Protein AF-A0A1G2INM8-F1 (afdb_monomer_lite)

Organism: NCBI:txid1802218

Structure (mmCIF, N/CA/C/O backbone):
data_AF-A0A1G2INM8-F1
#
_entry.id   AF-A0A1G2INM8-F1
#
loop_
_atom_site.group_PDB
_atom_site.id
_atom_site.type_symbol
_atom_site.label_atom_id
_atom_site.label_alt_id
_atom_site.label_comp_id
_atom_site.label_asym_id
_atom_site.label_entity_id
_atom_site.label_seq_id
_atom_site.pdbx_PDB_ins_code
_atom_site.Cartn_x
_atom_site.Cartn_y
_atom_site.Cartn_z
_atom_site.occupancy
_atom_site.B_iso_or_equiv
_atom_site.auth_seq_id
_atom_site.auth_comp_id
_atom_site.auth_asym_id
_atom_site.auth_atom_id
_atom_site.pdbx_PDB_model_num
ATOM 1 N N . MET A 1 1 ? -32.509 23.845 -4.576 1.00 39.88 1 MET A N 1
ATOM 2 C CA . MET A 1 1 ? -31.417 23.148 -5.288 1.00 39.88 1 MET A CA 1
ATOM 3 C C . MET A 1 1 ? -30.136 23.447 -4.525 1.00 39.88 1 MET A C 1
ATOM 5 O O . MET A 1 1 ? -29.680 24.580 -4.575 1.00 39.88 1 MET A O 1
ATOM 9 N N . ASN A 1 2 ? -29.631 22.504 -3.724 1.00 42.94 2 ASN A N 1
ATOM 10 C CA . ASN A 1 2 ? -28.384 22.709 -2.982 1.00 42.94 2 ASN A CA 1
ATOM 11 C C . ASN A 1 2 ? -27.203 22.489 -3.931 1.00 42.94 2 ASN A C 1
ATOM 13 O O . ASN A 1 2 ? -26.838 21.350 -4.208 1.00 42.94 2 ASN A O 1
ATOM 17 N N . ASN A 1 3 ? -26.619 23.584 -4.421 1.00 51.62 3 ASN A N 1
ATOM 18 C CA . ASN A 1 3 ? -25.291 23.590 -5.032 1.00 51.62 3 ASN A CA 1
ATOM 19 C C . ASN A 1 3 ? -24.250 23.365 -3.927 1.00 51.62 3 ASN A C 1
ATOM 21 O O . ASN A 1 3 ? -23.618 24.303 -3.446 1.00 51.62 3 ASN A O 1
ATOM 25 N N . GLY A 1 4 ? -24.109 22.118 -3.481 1.00 53.09 4 GLY A N 1
ATOM 26 C CA . GLY A 1 4 ? -22.964 21.704 -2.682 1.00 53.09 4 GLY A CA 1
ATOM 27 C C . GLY A 1 4 ? -21.742 21.678 -3.588 1.00 53.09 4 GLY A C 1
ATOM 28 O O . GLY A 1 4 ? -21.470 20.658 -4.215 1.00 53.09 4 GLY A O 1
ATOM 29 N N . ALA A 1 5 ? -21.049 22.809 -3.718 1.00 61.19 5 ALA A N 1
ATOM 30 C CA . ALA A 1 5 ? -19.748 22.839 -4.367 1.00 61.19 5 ALA A CA 1
ATOM 31 C C . ALA A 1 5 ? -18.838 21.864 -3.612 1.00 61.19 5 ALA A C 1
ATOM 33 O O . ALA A 1 5 ? -18.631 22.017 -2.408 1.00 61.19 5 ALA A O 1
ATOM 34 N N . ALA A 1 6 ? -18.363 20.827 -4.301 1.00 57.91 6 ALA A N 1
ATOM 35 C CA . ALA A 1 6 ? -17.427 19.878 -3.726 1.00 57.91 6 ALA A CA 1
ATOM 36 C C . ALA A 1 6 ? -16.182 20.652 -3.273 1.00 57.91 6 ALA A C 1
ATOM 38 O O . ALA A 1 6 ? -15.464 21.223 -4.094 1.00 57.91 6 ALA A O 1
ATOM 39 N N . VAL A 1 7 ? -15.965 20.724 -1.961 1.00 61.84 7 VAL A N 1
ATOM 40 C CA . VAL A 1 7 ? -14.756 21.322 -1.400 1.00 61.84 7 VAL A CA 1
ATOM 41 C C . VAL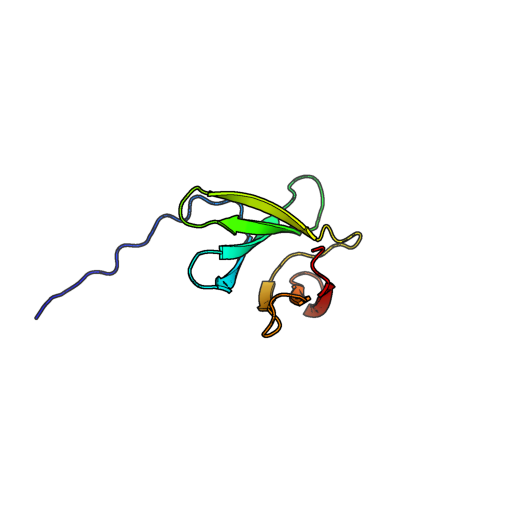 A 1 7 ? -13.629 20.331 -1.652 1.00 61.84 7 VAL A C 1
ATOM 43 O O . VAL A 1 7 ? -13.679 19.200 -1.169 1.00 61.84 7 VAL A O 1
ATOM 46 N N . SER A 1 8 ? -12.634 20.741 -2.438 1.00 52.44 8 SER A N 1
ATOM 47 C CA . SER A 1 8 ? -11.395 19.981 -2.576 1.00 52.44 8 SER A CA 1
ATOM 48 C C . SER A 1 8 ? -10.753 19.888 -1.197 1.00 52.44 8 SER A C 1
ATOM 50 O O . SER A 1 8 ? -10.389 20.906 -0.613 1.00 52.44 8 SER A O 1
ATOM 52 N N . LEU A 1 9 ? -10.656 18.678 -0.655 1.00 54.12 9 LEU A N 1
ATOM 53 C CA . LEU A 1 9 ? -9.867 18.439 0.542 1.00 54.12 9 LEU A CA 1
ATOM 54 C C . LEU A 1 9 ? -8.399 18.546 0.127 1.00 54.12 9 LEU A C 1
ATOM 56 O O . LEU A 1 9 ? -7.931 17.739 -0.676 1.00 54.12 9 LEU A O 1
ATOM 60 N N . ASP A 1 10 ? -7.682 19.546 0.639 1.00 43.97 10 ASP A N 1
ATOM 61 C CA . ASP A 1 10 ? -6.232 19.625 0.476 1.00 43.97 10 ASP A CA 1
ATOM 62 C C . ASP A 1 10 ? -5.597 18.421 1.181 1.00 43.97 10 ASP A C 1
ATOM 64 O O . ASP A 1 10 ? -5.446 18.383 2.405 1.00 43.97 10 ASP A O 1
ATOM 68 N N . VAL A 1 11 ? -5.246 17.395 0.404 1.00 51.09 11 VAL A N 1
ATOM 69 C CA . VAL A 1 11 ? -4.557 16.206 0.909 1.00 51.09 11 VAL A CA 1
ATOM 70 C C . VAL A 1 11 ? -3.082 16.559 1.103 1.00 51.09 11 VAL A C 1
ATOM 72 O O . VAL A 1 11 ? -2.236 16.256 0.266 1.00 51.09 11 VAL A O 1
ATOM 75 N N . ASN A 1 12 ? -2.754 17.220 2.215 1.00 51.12 12 ASN A N 1
ATOM 76 C CA . ASN A 1 12 ? -1.368 17.451 2.629 1.00 51.12 12 ASN A CA 1
ATOM 77 C C . ASN A 1 12 ? -0.774 16.171 3.238 1.00 51.12 12 ASN A C 1
ATOM 79 O O . ASN A 1 12 ? -0.552 16.073 4.445 1.00 51.12 12 ASN A O 1
ATOM 83 N N . SER A 1 13 ? -0.574 15.145 2.412 1.00 57.56 13 SER A N 1
ATOM 84 C CA . SER A 1 13 ? 0.029 13.891 2.852 1.00 57.56 13 SER A CA 1
ATOM 85 C C . SER A 1 13 ? 1.108 13.435 1.876 1.00 57.56 13 SER A C 1
ATOM 87 O O . SER A 1 13 ? 0.959 13.542 0.663 1.00 57.56 13 SER A O 1
ATOM 89 N N . ASN A 1 14 ? 2.182 12.864 2.415 1.00 63.94 14 ASN A N 1
ATOM 90 C CA . ASN A 1 14 ? 3.211 12.173 1.641 1.00 63.94 14 ASN A CA 1
ATOM 91 C C . ASN A 1 14 ? 2.789 10.757 1.189 1.00 63.94 14 ASN A C 1
ATOM 93 O O . ASN A 1 14 ? 3.620 10.021 0.653 1.00 63.94 14 ASN A O 1
ATOM 97 N N . ALA A 1 15 ? 1.532 10.357 1.416 1.00 62.19 15 ALA A N 1
ATOM 98 C CA . ALA A 1 15 ? 0.992 9.105 0.905 1.00 62.19 15 ALA A CA 1
ATOM 99 C C . ALA A 1 15 ? 0.703 9.215 -0.599 1.00 62.19 15 ALA A C 1
ATOM 101 O O . ALA A 1 15 ? 0.011 10.129 -1.047 1.00 62.19 15 ALA A O 1
ATOM 102 N N . SER A 1 16 ? 1.229 8.273 -1.381 1.00 67.75 16 SER A N 1
ATOM 103 C CA . SER A 1 16 ? 1.086 8.223 -2.836 1.00 67.75 16 SER A CA 1
ATOM 104 C C . SER A 1 16 ? -0.266 7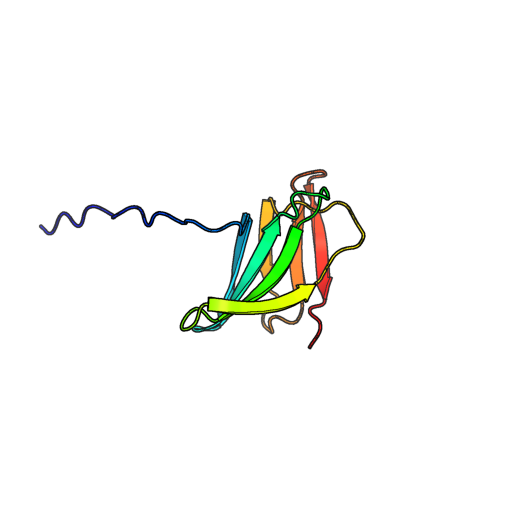.642 -3.258 1.00 67.75 16 SER A C 1
ATOM 106 O O . SER A 1 16 ? -0.859 8.157 -4.209 1.00 67.75 16 SER A O 1
ATOM 108 N N . LYS A 1 17 ? -0.790 6.634 -2.539 1.00 88.62 17 LYS A N 1
ATOM 109 C CA . LYS A 1 17 ? -2.117 6.006 -2.724 1.00 88.62 17 LYS A CA 1
ATOM 110 C C . LYS A 1 17 ? -2.543 5.250 -1.461 1.00 88.62 17 LYS A C 1
ATOM 112 O O . LYS A 1 17 ? -1.686 4.695 -0.777 1.00 88.62 17 LYS A O 1
ATOM 117 N N . CYS A 1 18 ? -3.848 5.166 -1.197 1.00 92.75 18 CYS A N 1
ATOM 118 C CA . CYS A 1 18 ? -4.401 4.467 -0.034 1.00 92.75 18 CYS A CA 1
ATOM 119 C C . CYS A 1 18 ? -5.564 3.540 -0.410 1.00 92.75 18 CYS A C 1
ATOM 121 O O . CYS A 1 18 ? -6.302 3.823 -1.352 1.00 92.75 18 CYS A O 1
ATOM 123 N N . ALA A 1 19 ? -5.751 2.472 0.363 1.00 94.75 19 ALA A N 1
ATOM 124 C CA . ALA A 1 19 ? -6.911 1.587 0.316 1.00 94.75 19 ALA A CA 1
ATOM 125 C C . ALA A 1 19 ? -7.459 1.357 1.731 1.00 94.75 19 ALA A C 1
ATOM 127 O O . ALA A 1 19 ? -6.692 1.193 2.680 1.00 94.75 19 ALA A O 1
ATOM 128 N N . TRP A 1 20 ? -8.785 1.337 1.870 1.00 94.38 20 TRP A N 1
ATOM 129 C CA . TRP A 1 20 ? -9.450 1.092 3.150 1.00 94.38 20 TRP A CA 1
ATOM 130 C C . TRP A 1 20 ? -9.263 -0.355 3.601 1.00 94.38 20 TRP A C 1
ATOM 132 O O . TRP A 1 20 ? -9.567 -1.285 2.853 1.00 94.38 20 TRP A O 1
ATOM 142 N N . LEU A 1 21 ? -8.772 -0.531 4.828 1.00 94.19 21 LEU A N 1
ATOM 143 C CA . LEU A 1 21 ? -8.706 -1.823 5.504 1.00 94.19 21 LEU A CA 1
ATOM 144 C C . LEU A 1 21 ? -10.027 -2.120 6.227 1.00 94.19 21 LEU A C 1
ATOM 146 O O . LEU A 1 21 ? -10.526 -3.242 6.169 1.00 94.19 21 LEU A O 1
ATOM 150 N N . ASN A 1 22 ? -10.579 -1.110 6.898 1.00 93.19 22 ASN A N 1
ATOM 151 C CA . ASN A 1 22 ? -11.876 -1.110 7.577 1.00 93.19 22 ASN A CA 1
ATOM 152 C C . ASN A 1 22 ? -12.376 0.345 7.705 1.00 93.19 22 ASN A C 1
ATOM 154 O O . ASN A 1 22 ? -11.867 1.213 7.008 1.00 93.19 22 ASN A O 1
ATOM 158 N N . GLU A 1 23 ? -13.378 0.619 8.542 1.00 92.19 23 GLU A N 1
ATOM 159 C CA . GLU A 1 23 ? -13.953 1.969 8.696 1.00 92.19 23 GLU A CA 1
ATOM 160 C C .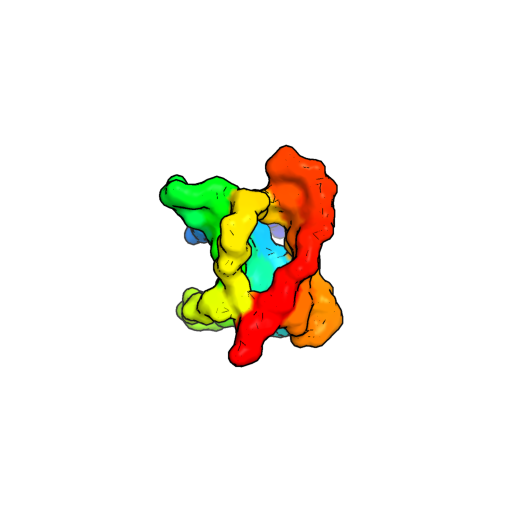 GLU A 1 23 ? -13.009 2.982 9.369 1.00 92.19 23 GLU A C 1
ATOM 162 O O . GLU A 1 23 ? -13.180 4.186 9.190 1.00 92.19 23 GLU A O 1
ATOM 167 N N . GLU A 1 24 ? -12.006 2.513 10.114 1.00 93.62 24 GLU A N 1
ATOM 168 C CA . GLU A 1 24 ? -11.120 3.348 10.940 1.00 93.62 24 GLU A CA 1
ATOM 169 C C . GLU A 1 24 ? -9.657 3.319 10.478 1.00 93.62 24 GLU A C 1
ATOM 171 O O . GLU A 1 24 ? -8.827 4.098 10.951 1.00 93.62 24 GLU A O 1
ATOM 176 N N . GLU A 1 25 ? -9.309 2.410 9.567 1.00 93.88 25 GLU A N 1
ATOM 177 C CA . GLU A 1 25 ? -7.932 2.164 9.155 1.00 93.88 25 GLU A CA 1
ATOM 178 C C . GLU A 1 25 ? -7.792 2.131 7.630 1.00 93.88 25 GLU A 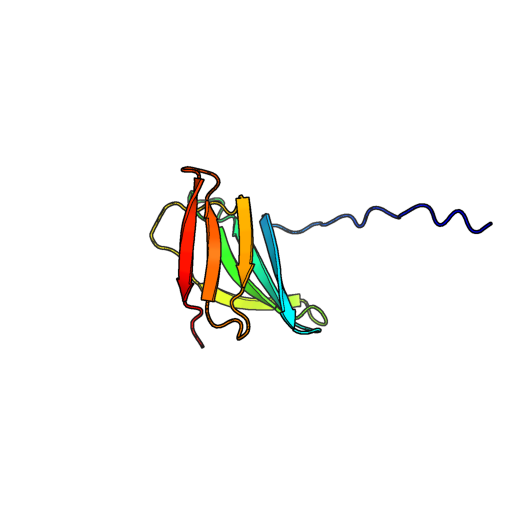C 1
ATOM 180 O O . GLU A 1 25 ? -8.513 1.427 6.914 1.00 93.88 25 GLU A O 1
ATOM 185 N N . VAL A 1 26 ? -6.777 2.836 7.132 1.00 94.94 26 VAL A N 1
ATOM 186 C CA . VAL A 1 26 ? -6.330 2.788 5.734 1.00 94.94 26 VAL A CA 1
ATOM 187 C C . VAL A 1 26 ? -4.924 2.217 5.650 1.00 94.94 26 VAL A C 1
ATOM 189 O O . VAL A 1 26 ? -4.099 2.429 6.536 1.00 94.94 26 VAL A O 1
ATOM 192 N N . ILE A 1 27 ? -4.617 1.523 4.559 1.00 95.25 27 ILE A N 1
ATOM 193 C CA . ILE A 1 27 ? -3.239 1.208 4.188 1.00 95.25 27 ILE A CA 1
ATOM 194 C C . ILE A 1 27 ? -2.823 2.144 3.070 1.00 95.25 27 ILE A C 1
ATOM 196 O O . ILE A 1 27 ? -3.468 2.184 2.025 1.00 95.25 27 ILE A O 1
ATOM 200 N N . CYS A 1 28 ? -1.726 2.861 3.277 1.00 94.00 28 CYS A N 1
ATOM 201 C CA . CYS A 1 28 ? -1.177 3.787 2.301 1.00 94.00 28 CYS A CA 1
ATOM 202 C C . CYS A 1 28 ? 0.253 3.411 1.922 1.00 94.00 28 CYS A C 1
ATOM 204 O O . CYS A 1 28 ? 1.061 3.094 2.798 1.00 94.00 28 CYS A O 1
ATOM 206 N N . GLY A 1 29 ? 0.568 3.509 0.631 1.00 93.12 29 GLY A N 1
ATOM 207 C CA . GLY A 1 29 ? 1.947 3.633 0.167 1.00 93.12 29 GLY A CA 1
ATOM 208 C C . GLY A 1 29 ? 2.440 5.049 0.454 1.00 93.12 29 GLY A C 1
ATOM 209 O O . GLY A 1 29 ? 1.743 6.019 0.161 1.00 93.12 29 GLY A O 1
ATOM 210 N N . ILE A 1 30 ? 3.607 5.183 1.071 1.00 91.00 30 ILE A N 1
ATOM 211 C CA . ILE A 1 30 ? 4.268 6.455 1.361 1.00 91.00 30 ILE A CA 1
ATOM 212 C C . ILE A 1 30 ? 5.605 6.447 0.643 1.00 91.00 30 ILE A C 1
ATOM 214 O O . ILE A 1 30 ? 6.438 5.571 0.879 1.00 91.00 30 ILE A O 1
ATOM 218 N N . LYS A 1 31 ? 5.825 7.443 -0.214 1.00 88.12 31 LYS A N 1
ATOM 219 C CA . LYS A 1 31 ? 7.049 7.524 -1.005 1.00 88.12 31 LYS A CA 1
ATOM 220 C C . LYS A 1 31 ? 8.255 7.738 -0.098 1.00 88.12 31 LYS A C 1
ATOM 222 O O . LYS A 1 31 ? 8.338 8.753 0.599 1.00 88.12 31 LYS A O 1
ATOM 227 N N . ASN A 1 32 ? 9.219 6.823 -0.145 1.00 85.19 32 ASN A N 1
ATOM 228 C CA . ASN A 1 32 ? 10.526 7.070 0.440 1.00 85.19 32 ASN A CA 1
ATOM 229 C C . ASN A 1 32 ? 11.280 8.041 -0.487 1.00 85.19 32 ASN A C 1
ATOM 231 O O . ASN A 1 32 ? 11.448 7.776 -1.669 1.00 85.19 32 ASN A O 1
ATOM 235 N N . GLN A 1 33 ? 11.705 9.206 0.006 1.00 77.31 33 GLN A N 1
ATOM 236 C CA . GLN A 1 33 ? 12.384 10.192 -0.850 1.00 77.31 33 GLN A CA 1
ATOM 237 C C . GLN A 1 33 ? 13.831 9.808 -1.185 1.00 77.31 33 GLN A C 1
ATOM 239 O O . GLN A 1 33 ? 14.369 10.272 -2.187 1.00 77.31 33 GLN A O 1
ATOM 244 N N . ALA A 1 34 ? 14.459 8.963 -0.367 1.00 83.25 34 ALA A N 1
ATOM 245 C CA . ALA A 1 34 ? 15.836 8.524 -0.563 1.00 83.25 34 ALA A CA 1
ATOM 246 C C . ALA A 1 34 ? 15.944 7.293 -1.476 1.00 83.25 34 ALA A C 1
ATOM 248 O O . ALA A 1 34 ? 17.030 6.973 -1.955 1.00 83.25 34 ALA A O 1
ATOM 249 N N . GLN A 1 35 ? 14.844 6.569 -1.689 1.00 82.06 35 GLN A N 1
ATOM 250 C CA . GLN A 1 35 ? 14.826 5.291 -2.395 1.00 82.06 35 GLN A CA 1
ATOM 251 C C . GLN A 1 35 ? 13.667 5.258 -3.382 1.00 82.06 35 GLN A C 1
ATOM 253 O O . GLN A 1 35 ? 12.603 5.798 -3.120 1.00 82.06 35 GLN A O 1
ATOM 258 N N . PHE A 1 36 ? 13.833 4.587 -4.518 1.00 87.50 36 PHE A N 1
ATOM 259 C CA . PHE A 1 36 ? 12.788 4.519 -5.541 1.00 87.50 36 PHE A CA 1
ATOM 260 C C . PHE A 1 36 ? 11.727 3.454 -5.205 1.00 87.50 36 PHE A C 1
ATOM 262 O O . PHE A 1 36 ? 11.467 2.533 -5.982 1.00 87.50 36 PHE A O 1
ATOM 269 N N . ARG A 1 37 ? 11.164 3.546 -3.995 1.00 90.75 37 ARG A N 1
ATOM 270 C CA . ARG A 1 37 ? 10.137 2.646 -3.474 1.00 90.75 37 ARG A CA 1
ATOM 271 C C . ARG A 1 37 ? 9.203 3.334 -2.480 1.00 90.75 37 ARG A C 1
ATOM 273 O O . ARG A 1 37 ? 9.620 4.214 -1.727 1.00 90.75 37 ARG A O 1
ATOM 280 N N . ASP A 1 38 ? 7.972 2.857 -2.438 1.00 93.25 38 ASP A N 1
ATOM 281 C CA . ASP A 1 38 ? 6.990 3.193 -1.421 1.00 93.25 38 ASP A CA 1
ATOM 282 C C . ASP A 1 38 ? 7.102 2.229 -0.234 1.00 93.25 38 ASP A C 1
ATOM 284 O O . ASP A 1 38 ? 7.323 1.024 -0.385 1.00 93.25 38 ASP A O 1
ATOM 288 N N . GLU A 1 39 ? 6.923 2.771 0.964 1.00 93.44 39 GLU A N 1
ATOM 289 C CA . GLU A 1 39 ? 6.757 2.024 2.206 1.00 93.44 39 GLU A CA 1
ATOM 290 C C . GLU A 1 39 ? 5.283 2.011 2.592 1.00 93.44 39 GLU A C 1
ATOM 292 O O . GLU A 1 39 ? 4.590 3.018 2.464 1.00 93.44 39 GLU A O 1
ATOM 297 N N . PHE A 1 40 ? 4.786 0.874 3.066 1.00 94.62 40 PHE A N 1
ATOM 298 C CA . PHE A 1 40 ? 3.366 0.697 3.330 1.00 94.62 40 PHE A CA 1
ATOM 299 C C . PHE A 1 40 ? 3.093 0.772 4.820 1.00 94.62 40 PHE A C 1
ATOM 301 O O . PHE A 1 40 ? 3.702 0.052 5.619 1.00 94.62 40 PHE A O 1
ATOM 308 N N . TYR A 1 41 ? 2.128 1.612 5.177 1.00 94.50 41 TYR A N 1
ATOM 309 C CA . TYR A 1 41 ? 1.707 1.831 6.552 1.00 94.50 41 TYR A CA 1
ATOM 310 C C . TYR A 1 41 ? 0.212 1.622 6.686 1.00 94.50 41 TYR A C 1
ATOM 312 O O . TYR A 1 41 ? -0.555 2.083 5.844 1.00 94.50 41 TYR A O 1
ATOM 320 N N . LYS A 1 42 ? -0.184 0.985 7.785 1.00 94.50 42 LYS A N 1
ATOM 321 C CA . LYS A 1 42 ? -1.535 1.088 8.321 1.00 94.50 42 LYS A CA 1
ATOM 322 C C . LYS A 1 42 ? -1.639 2.401 9.089 1.00 94.50 42 LYS A C 1
ATOM 324 O O . LYS A 1 42 ? -0.766 2.692 9.907 1.00 94.50 42 LYS A O 1
ATOM 329 N N . ILE A 1 43 ? -2.661 3.190 8.794 1.00 93.50 43 ILE A N 1
ATOM 330 C CA . ILE A 1 43 ? -2.889 4.508 9.379 1.00 93.50 43 ILE A CA 1
ATOM 331 C C . ILE A 1 43 ? -4.285 4.523 9.987 1.00 93.50 43 ILE A C 1
ATOM 333 O O . ILE A 1 43 ? -5.258 4.261 9.277 1.00 93.50 43 ILE A O 1
ATOM 337 N N . ASN A 1 44 ? -4.376 4.826 11.279 1.00 93.50 44 ASN A N 1
ATOM 338 C CA . ASN A 1 44 ? -5.656 5.067 11.934 1.00 93.50 44 ASN A CA 1
ATOM 339 C C . ASN A 1 44 ? -6.156 6.470 11.559 1.00 93.50 44 ASN A C 1
ATOM 341 O O . ASN A 1 44 ? -5.415 7.451 11.646 1.00 93.50 44 ASN A O 1
ATOM 345 N N . THR A 1 45 ? -7.401 6.575 11.106 1.00 89.50 45 THR A N 1
ATOM 346 C CA . THR A 1 45 ? -7.953 7.834 10.589 1.00 89.50 45 THR A CA 1
ATOM 347 C C . THR A 1 45 ? -8.444 8.783 11.677 1.00 89.50 45 THR A C 1
ATOM 349 O O . THR A 1 45 ? -8.636 9.962 11.391 1.00 89.50 45 THR A O 1
ATOM 352 N N . ALA A 1 46 ? -8.653 8.300 12.904 1.00 90.31 46 ALA A N 1
ATOM 353 C CA . ALA A 1 46 ? -9.093 9.119 14.029 1.00 90.31 46 ALA A CA 1
ATOM 354 C C . ALA A 1 46 ? -7.930 9.890 14.669 1.00 90.31 46 ALA A C 1
ATOM 356 O O . ALA A 1 46 ? -8.086 11.067 14.990 1.00 90.31 46 ALA A O 1
ATOM 357 N N . ASP A 1 47 ? -6.771 9.247 14.839 1.00 88.75 47 ASP A N 1
ATOM 358 C CA . ASP A 1 47 ? -5.611 9.838 15.524 1.00 88.75 47 ASP A CA 1
ATOM 359 C C . ASP A 1 47 ? -4.375 10.054 14.630 1.00 88.75 47 ASP A C 1
ATOM 361 O O . ASP A 1 47 ? -3.421 10.719 15.037 1.00 88.75 47 ASP A O 1
ATOM 365 N N . GLY A 1 48 ? -4.381 9.531 13.400 1.00 87.19 48 GLY A N 1
ATOM 366 C CA . GLY A 1 48 ? -3.273 9.650 12.451 1.00 87.19 48 GLY A CA 1
ATOM 367 C C . GLY A 1 48 ? -2.059 8.774 12.776 1.00 87.19 48 GLY A C 1
ATOM 368 O O . GLY A 1 48 ? -1.012 8.927 12.133 1.00 87.19 48 GLY A O 1
ATOM 369 N N . SER A 1 49 ? -2.161 7.869 13.754 1.00 91.19 49 SER A N 1
ATOM 370 C CA . SER A 1 49 ? -1.089 6.942 14.116 1.00 91.19 49 SER A CA 1
ATOM 371 C C . SER A 1 49 ? -0.728 6.032 12.939 1.00 91.19 49 SER A C 1
ATOM 373 O O . SER A 1 49 ? -1.586 5.618 12.160 1.00 91.19 49 SER A O 1
ATOM 375 N N . LYS A 1 50 ? 0.572 5.744 12.779 1.00 92.75 50 LYS A N 1
ATOM 376 C CA . LYS A 1 50 ? 1.113 4.970 11.650 1.00 92.75 50 LYS A CA 1
ATOM 377 C C . LYS A 1 50 ? 1.854 3.735 12.146 1.00 92.75 50 LYS A C 1
ATOM 379 O O . LYS A 1 50 ? 2.761 3.841 12.969 1.00 92.75 50 LYS A O 1
ATOM 384 N N . THR A 1 51 ? 1.542 2.577 11.578 1.00 94.38 51 THR A N 1
ATOM 385 C CA . THR A 1 51 ? 2.255 1.314 11.814 1.00 94.38 51 THR A CA 1
ATOM 386 C C . THR A 1 51 ? 2.764 0.766 10.488 1.00 94.38 51 THR A C 1
ATOM 388 O O . THR A 1 51 ? 1.988 0.593 9.552 1.00 94.38 51 THR A O 1
ATOM 391 N N . SER A 1 52 ? 4.068 0.504 10.383 1.00 93.94 52 SER A N 1
ATOM 392 C CA . SER A 1 52 ? 4.645 -0.094 9.172 1.00 93.94 52 SER A CA 1
ATOM 393 C C . SER A 1 52 ? 4.114 -1.516 8.983 1.00 93.94 52 SER A C 1
ATOM 395 O O . SER A 1 52 ? 4.153 -2.317 9.915 1.00 93.94 52 SER A O 1
ATOM 397 N N . VAL A 1 53 ? 3.625 -1.827 7.783 1.00 95.00 53 VAL A N 1
ATOM 398 C CA . VAL A 1 53 ? 3.100 -3.159 7.433 1.00 95.00 53 VAL A CA 1
ATOM 399 C C . VAL A 1 53 ? 3.904 -3.845 6.336 1.00 95.00 53 VAL A C 1
ATOM 401 O O . VAL A 1 53 ? 3.895 -5.076 6.258 1.00 95.00 53 VAL A O 1
ATOM 404 N N . SER A 1 54 ? 4.608 -3.082 5.492 1.00 93.06 54 SER A N 1
ATOM 405 C CA . SER A 1 54 ? 5.510 -3.631 4.480 1.00 93.06 54 SER A CA 1
ATOM 406 C C . SER A 1 54 ? 6.558 -2.616 4.023 1.00 93.06 54 SER A C 1
ATOM 408 O O . SER A 1 54 ? 6.248 -1.453 3.777 1.00 93.06 54 SER A O 1
ATOM 410 N N . THR A 1 55 ? 7.790 -3.089 3.839 1.00 92.00 55 THR A N 1
ATOM 411 C CA . THR A 1 55 ? 8.910 -2.322 3.276 1.00 92.00 55 THR A CA 1
ATOM 412 C C . THR A 1 55 ? 9.546 -3.180 2.183 1.00 92.00 55 THR A C 1
ATOM 414 O O . THR A 1 55 ? 10.398 -4.022 2.486 1.00 92.00 55 THR A O 1
ATOM 417 N N . PRO A 1 56 ? 9.096 -3.055 0.923 1.00 90.56 56 PRO A N 1
ATOM 418 C CA . PRO A 1 56 ? 9.635 -3.840 -0.180 1.00 90.56 56 PRO A CA 1
ATOM 419 C C . PRO A 1 56 ? 11.147 -3.636 -0.334 1.00 90.56 56 PRO A C 1
ATOM 421 O O . PRO A 1 56 ? 11.661 -2.531 -0.182 1.00 90.56 56 PRO A O 1
ATOM 424 N N . SER A 1 57 ? 11.879 -4.697 -0.673 1.00 90.81 57 SER A N 1
ATOM 425 C CA . SER A 1 57 ? 13.306 -4.603 -1.016 1.00 90.81 57 SER A CA 1
ATOM 426 C C . SER A 1 57 ? 13.551 -4.228 -2.482 1.00 90.81 57 SER A C 1
ATOM 428 O O . SER A 1 57 ? 14.689 -3.962 -2.860 1.00 90.81 57 SER A O 1
ATOM 430 N N . ILE A 1 58 ? 12.494 -4.199 -3.295 1.00 91.31 58 ILE A N 1
ATOM 431 C CA . ILE A 1 58 ? 12.518 -3.867 -4.721 1.00 91.31 58 ILE A CA 1
ATOM 432 C C . ILE A 1 58 ? 12.122 -2.406 -4.957 1.00 91.31 58 ILE A C 1
ATOM 434 O O . ILE A 1 58 ? 11.507 -1.776 -4.094 1.00 91.31 58 ILE A O 1
ATOM 438 N N . ASN A 1 59 ? 12.437 -1.887 -6.144 1.00 93.75 59 ASN A N 1
ATOM 439 C CA . ASN A 1 59 ? 11.877 -0.620 -6.602 1.00 93.75 59 ASN A CA 1
ATOM 440 C C . ASN A 1 59 ? 10.381 -0.809 -6.868 1.00 93.75 59 ASN A C 1
ATOM 442 O O . ASN A 1 59 ? 10.001 -1.642 -7.691 1.00 93.75 59 ASN A O 1
ATOM 446 N N . LEU A 1 60 ? 9.546 -0.057 -6.159 1.00 93.31 60 LEU A N 1
ATOM 447 C CA . LEU A 1 60 ? 8.096 -0.203 -6.225 1.00 93.31 60 LEU A CA 1
ATOM 448 C C . LEU A 1 60 ? 7.432 1.140 -5.945 1.00 93.31 60 LEU A C 1
ATOM 450 O O . LEU A 1 60 ? 7.379 1.559 -4.794 1.00 93.31 60 LEU A O 1
ATOM 454 N N . LEU A 1 61 ? 6.925 1.805 -6.977 1.00 92.56 61 LEU A N 1
ATOM 455 C CA . LEU A 1 61 ? 6.142 3.031 -6.830 1.00 92.56 61 LEU A CA 1
ATOM 456 C C . LEU A 1 61 ? 4.675 2.715 -7.096 1.00 92.56 61 LEU A C 1
ATOM 458 O O . LEU A 1 61 ? 4.337 2.095 -8.104 1.00 92.56 61 LEU A O 1
ATOM 462 N N . THR A 1 62 ? 3.800 3.104 -6.177 1.00 93.56 62 THR A N 1
ATOM 463 C CA . THR A 1 62 ? 2.391 2.713 -6.220 1.00 93.56 62 THR A CA 1
ATOM 464 C C . THR A 1 62 ? 1.643 3.540 -7.257 1.00 93.56 62 THR A C 1
ATOM 466 O O . THR A 1 62 ? 1.311 4.702 -7.016 1.00 93.56 62 THR A O 1
ATOM 469 N N . LYS A 1 63 ? 1.299 2.918 -8.388 1.00 93.00 63 LYS A N 1
ATOM 470 C CA . LYS A 1 63 ? 0.338 3.488 -9.339 1.00 93.00 63 LYS A CA 1
ATOM 471 C C . LYS A 1 63 ? -1.086 3.313 -8.818 1.00 93.00 63 LYS A C 1
ATOM 473 O O . LYS A 1 63 ? -1.836 4.282 -8.714 1.00 93.00 63 LYS A O 1
ATOM 478 N N . GLU A 1 64 ? -1.425 2.081 -8.443 1.00 94.75 64 GLU A N 1
ATOM 479 C CA . GLU A 1 64 ? -2.714 1.693 -7.863 1.00 94.75 64 GLU A CA 1
ATOM 480 C C . GLU A 1 64 ? -2.505 0.677 -6.738 1.00 94.75 64 GLU A C 1
ATOM 482 O O . GLU A 1 64 ? -1.549 -0.103 -6.758 1.00 94.75 64 GLU A O 1
ATOM 487 N N . ILE A 1 65 ? -3.412 0.685 -5.760 1.00 95.31 65 ILE A N 1
ATOM 488 C CA . ILE A 1 65 ? -3.383 -0.200 -4.596 1.00 95.31 65 ILE A CA 1
ATOM 489 C C . ILE A 1 65 ? -4.772 -0.778 -4.340 1.00 95.31 65 ILE A C 1
ATOM 491 O O . ILE A 1 65 ? -5.775 -0.068 -4.385 1.00 95.31 65 ILE A O 1
ATOM 495 N N . THR A 1 66 ? -4.826 -2.068 -4.032 1.00 96.19 66 THR A N 1
ATOM 496 C CA . THR A 1 66 ? -6.014 -2.717 -3.474 1.00 96.19 66 THR A CA 1
ATOM 497 C C . THR A 1 66 ? -5.606 -3.742 -2.423 1.00 96.19 66 THR A C 1
ATOM 499 O O . THR A 1 66 ? -4.446 -4.151 -2.348 1.00 96.19 66 THR A O 1
ATOM 502 N N . LEU A 1 67 ? -6.545 -4.150 -1.579 1.00 95.94 67 LEU A N 1
ATOM 503 C CA . LEU A 1 67 ? -6.307 -5.095 -0.496 1.00 95.94 67 LEU A CA 1
ATOM 504 C C . LEU A 1 67 ? -7.076 -6.388 -0.749 1.00 95.94 67 LEU A C 1
ATOM 506 O O . LEU A 1 67 ? -8.188 -6.395 -1.273 1.00 95.94 67 LEU A O 1
ATOM 510 N N . SER A 1 68 ? -6.498 -7.510 -0.326 1.00 95.19 68 SER A N 1
ATOM 511 C CA . SER A 1 68 ? -7.277 -8.735 -0.127 1.00 95.19 68 SER A CA 1
ATOM 512 C C . SER A 1 68 ? -8.417 -8.485 0.867 1.00 95.19 68 SER A C 1
ATOM 514 O O . SER A 1 68 ? -8.280 -7.641 1.750 1.00 95.19 68 SER A O 1
ATOM 516 N N . ARG A 1 69 ? -9.492 -9.279 0.804 1.00 89.25 69 ARG A N 1
ATOM 517 C CA . ARG A 1 69 ? -10.669 -9.130 1.683 1.00 89.25 69 ARG A CA 1
ATOM 518 C C . ARG A 1 69 ? -10.342 -9.082 3.184 1.00 89.25 69 ARG A C 1
ATOM 520 O O . ARG A 1 69 ? -11.056 -8.432 3.930 1.00 89.25 69 ARG A O 1
ATOM 527 N N . SER A 1 70 ? -9.298 -9.785 3.626 1.00 88.88 70 SER A N 1
ATOM 528 C CA . SER A 1 70 ? -8.859 -9.802 5.028 1.00 88.88 70 SER A CA 1
ATOM 529 C C . SER A 1 70 ? -7.842 -8.712 5.378 1.00 88.88 70 SER A C 1
ATOM 531 O O . SER A 1 70 ? -7.416 -8.635 6.525 1.00 88.88 70 SER A O 1
ATOM 533 N N . GLY A 1 71 ? -7.363 -7.943 4.397 1.00 88.38 71 GLY A N 1
ATOM 534 C CA . GLY A 1 71 ? -6.250 -7.008 4.573 1.00 88.38 71 GLY A CA 1
ATOM 535 C C . GLY A 1 71 ? -4.872 -7.655 4.744 1.00 88.38 71 GLY A C 1
ATOM 536 O O . GLY A 1 71 ? -3.884 -6.951 4.935 1.00 88.38 71 GLY A O 1
ATOM 537 N N . GLY A 1 72 ? -4.773 -8.986 4.657 1.00 92.81 72 GLY A N 1
ATOM 538 C CA . GLY A 1 72 ? -3.514 -9.728 4.825 1.00 92.81 72 GLY A CA 1
ATOM 539 C C . GLY A 1 72 ? -2.532 -9.593 3.652 1.00 92.81 72 GLY A C 1
ATOM 540 O O . GLY A 1 72 ? -1.382 -10.033 3.723 1.00 92.81 72 GLY A O 1
ATOM 541 N N . THR A 1 73 ? -2.985 -9.046 2.527 1.00 96.19 73 THR A N 1
ATOM 542 C CA . THR A 1 73 ? -2.186 -8.856 1.315 1.00 96.19 73 THR A CA 1
ATOM 543 C C . THR A 1 73 ? -2.544 -7.537 0.651 1.00 96.19 73 THR A C 1
ATOM 545 O O . THR A 1 73 ? -3.724 -7.221 0.484 1.00 96.19 73 THR A O 1
ATOM 548 N N . ILE A 1 74 ? -1.508 -6.801 0.262 1.00 96.50 74 ILE A N 1
ATOM 549 C CA . ILE A 1 74 ? -1.575 -5.580 -0.532 1.00 96.50 74 ILE A CA 1
ATOM 550 C C . ILE A 1 74 ? -1.234 -5.956 -1.969 1.00 96.50 74 ILE A C 1
ATOM 552 O O . ILE A 1 74 ? -0.176 -6.531 -2.222 1.00 96.50 74 ILE A O 1
ATOM 556 N N . TYR A 1 75 ? -2.112 -5.622 -2.902 1.00 97.38 75 TYR A N 1
ATOM 557 C CA . TYR A 1 75 ? -1.843 -5.717 -4.328 1.00 97.38 75 TYR A CA 1
ATOM 558 C C . TYR A 1 75 ? -1.475 -4.335 -4.849 1.00 97.38 75 TYR A C 1
ATOM 560 O O . TYR A 1 75 ? -2.218 -3.376 -4.639 1.00 97.38 75 TYR A O 1
ATOM 568 N N . VAL A 1 76 ? -0.327 -4.241 -5.511 1.00 96.81 76 VAL A N 1
ATOM 569 C CA . VAL A 1 76 ? 0.233 -2.985 -6.008 1.00 96.81 76 VAL A CA 1
ATOM 570 C C . VAL A 1 76 ? 0.459 -3.108 -7.501 1.00 96.81 76 VAL A C 1
ATOM 572 O O . VAL A 1 76 ? 1.236 -3.958 -7.938 1.00 96.81 76 VAL A O 1
ATOM 575 N N . LEU A 1 77 ? -0.189 -2.242 -8.277 1.00 97.12 77 LEU A N 1
ATOM 576 C CA . LEU A 1 77 ? 0.225 -1.998 -9.651 1.00 97.12 77 LEU A CA 1
ATOM 577 C C . LEU A 1 77 ? 1.406 -1.031 -9.608 1.00 97.12 77 LEU A C 1
ATOM 579 O O . LEU A 1 77 ? 1.276 0.093 -9.115 1.00 97.12 77 LEU A O 1
ATOM 583 N N . ASN A 1 78 ? 2.559 -1.474 -10.091 1.00 95.19 78 ASN A N 1
ATOM 584 C CA . ASN A 1 78 ? 3.779 -0.683 -10.053 1.00 95.19 78 ASN A CA 1
ATOM 585 C C . ASN A 1 78 ? 3.802 0.352 -11.185 1.00 95.19 78 ASN A C 1
ATOM 587 O O . ASN A 1 78 ? 3.535 0.031 -12.342 1.00 95.19 78 ASN A O 1
ATOM 591 N N . GLU A 1 79 ? 4.161 1.594 -10.875 1.00 93.50 79 GLU A N 1
ATOM 592 C CA . GLU A 1 79 ? 4.288 2.675 -11.860 1.00 93.50 79 GLU A CA 1
ATOM 593 C C . GLU A 1 79 ? 5.484 2.464 -12.800 1.00 93.50 79 GLU A C 1
ATOM 595 O O . GLU A 1 79 ? 5.454 2.896 -13.948 1.00 93.50 79 GLU A O 1
ATOM 600 N N . ILE A 1 80 ? 6.522 1.772 -12.324 1.00 93.31 80 ILE A N 1
ATOM 601 C CA . ILE A 1 80 ? 7.811 1.646 -13.017 1.00 93.31 80 ILE A CA 1
ATOM 602 C C . ILE A 1 80 ? 7.725 0.679 -14.198 1.00 93.31 80 ILE A C 1
ATOM 604 O O . ILE A 1 80 ? 8.192 0.988 -15.291 1.00 93.31 80 ILE A O 1
ATOM 608 N N . ASP A 1 81 ? 7.156 -0.505 -13.971 1.00 95.56 81 ASP A N 1
ATOM 609 C CA . ASP A 1 81 ? 7.150 -1.607 -14.938 1.00 95.56 81 ASP A CA 1
ATOM 610 C C . ASP A 1 81 ? 5.746 -2.135 -15.259 1.00 95.56 81 ASP A C 1
ATOM 6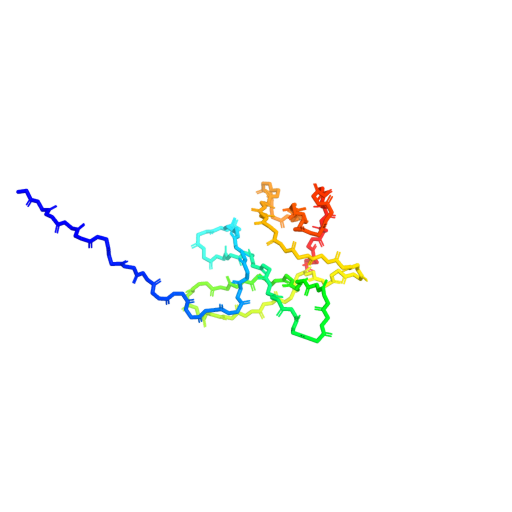12 O O . ASP A 1 81 ? 5.606 -3.055 -16.060 1.00 95.56 81 ASP A O 1
ATOM 616 N N . SER A 1 82 ? 4.699 -1.541 -14.676 1.00 96.06 82 SER A N 1
ATOM 617 C CA . SER A 1 82 ? 3.299 -1.960 -14.840 1.00 96.06 82 SER A CA 1
ATOM 618 C C . SER A 1 82 ? 2.995 -3.396 -14.394 1.00 96.06 82 SER A C 1
ATOM 620 O O . SER A 1 82 ? 1.925 -3.917 -14.714 1.00 96.06 82 SER A O 1
ATOM 622 N N . ASN A 1 83 ? 3.883 -4.034 -13.627 1.00 97.56 83 ASN A N 1
ATOM 623 C CA . ASN A 1 83 ? 3.623 -5.348 -13.050 1.00 97.56 83 ASN A CA 1
ATOM 624 C C . ASN A 1 83 ? 2.730 -5.249 -11.806 1.00 97.56 83 ASN A C 1
ATOM 626 O O . ASN A 1 83 ? 2.747 -4.258 -11.068 1.00 97.56 83 ASN A O 1
ATOM 630 N N . LEU A 1 84 ? 1.969 -6.319 -11.557 1.00 97.44 84 LEU A N 1
ATOM 631 C CA . LEU A 1 84 ? 1.182 -6.492 -10.340 1.00 97.44 84 LEU A CA 1
ATOM 632 C C . LEU A 1 84 ? 1.999 -7.260 -9.295 1.00 97.44 84 LEU A C 1
ATOM 634 O O . LEU A 1 84 ? 2.358 -8.419 -9.507 1.00 97.44 84 LEU A O 1
ATOM 638 N N . TYR A 1 85 ? 2.237 -6.636 -8.146 1.00 97.00 85 TYR A N 1
ATOM 639 C CA . TYR A 1 85 ? 2.925 -7.242 -7.008 1.00 97.00 85 TYR A CA 1
ATOM 640 C C . TYR A 1 85 ? 1.951 -7.542 -5.875 1.00 97.00 85 TYR A C 1
ATOM 642 O O . TYR A 1 85 ? 1.030 -6.771 -5.617 1.00 97.00 85 TYR A O 1
ATOM 650 N N . ALA A 1 86 ? 2.190 -8.643 -5.165 1.00 96.25 86 ALA A N 1
ATOM 651 C CA . ALA A 1 86 ? 1.471 -8.998 -3.948 1.00 96.25 86 ALA A CA 1
ATOM 652 C C . ALA A 1 86 ? 2.428 -8.936 -2.751 1.00 96.25 86 ALA A C 1
ATOM 654 O O . ALA A 1 86 ? 3.415 -9.670 -2.690 1.00 96.25 86 ALA A O 1
ATOM 655 N N . LEU A 1 87 ? 2.135 -8.060 -1.795 1.00 95.00 87 LEU A N 1
ATOM 656 C CA . LEU A 1 87 ? 2.911 -7.871 -0.575 1.00 95.00 87 L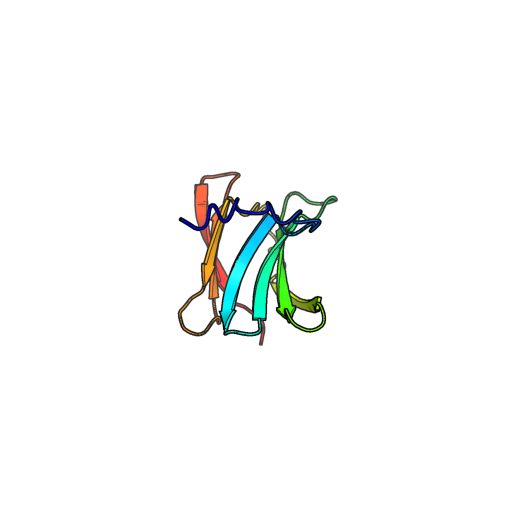EU A CA 1
ATOM 657 C C . LEU A 1 87 ? 2.116 -8.403 0.611 1.00 95.00 87 LEU A C 1
ATOM 659 O O . LEU A 1 87 ? 0.987 -7.980 0.852 1.00 95.00 87 LEU A O 1
ATOM 663 N N . ARG A 1 88 ? 2.707 -9.307 1.388 1.00 92.81 88 ARG A N 1
ATOM 664 C CA . ARG A 1 88 ? 2.088 -9.777 2.629 1.00 92.81 88 ARG A CA 1
ATOM 665 C C . ARG A 1 88 ? 2.257 -8.720 3.717 1.00 92.81 88 ARG A C 1
ATOM 667 O O . ARG A 1 88 ? 3.369 -8.229 3.920 1.00 92.81 88 ARG A O 1
ATOM 674 N N . THR A 1 89 ? 1.174 -8.380 4.407 1.00 88.25 89 THR A N 1
ATOM 675 C CA . THR A 1 89 ? 1.238 -7.491 5.570 1.00 88.25 89 THR A CA 1
ATOM 676 C C . THR A 1 89 ? 1.784 -8.273 6.758 1.00 88.25 89 THR A C 1
ATOM 678 O O . THR A 1 89 ? 1.441 -9.442 6.966 1.00 88.25 89 THR A O 1
ATOM 681 N N . ARG A 1 90 ? 2.704 -7.663 7.506 1.00 76.06 90 ARG A N 1
ATOM 682 C CA . ARG A 1 90 ? 3.138 -8.218 8.791 1.00 76.06 90 ARG A CA 1
ATOM 683 C C . ARG A 1 90 ? 2.026 -7.947 9.808 1.00 76.06 90 ARG A C 1
ATOM 685 O O . ARG A 1 90 ? 1.566 -6.810 9.893 1.00 76.06 90 ARG A O 1
ATOM 692 N N . GLN A 1 91 ? 1.558 -9.004 10.471 1.00 57.47 91 GLN A N 1
ATOM 693 C CA . GLN A 1 91 ? 0.645 -8.908 11.613 1.00 57.47 91 GLN A CA 1
ATOM 694 C C . GLN A 1 91 ? 1.424 -8.528 12.866 1.00 57.47 91 GLN A C 1
ATOM 696 O O . GLN A 1 91 ? 2.575 -9.011 12.987 1.00 57.47 91 GLN A O 1
#

Secondary structure (DSSP, 8-state):
--------------EEEEEESSSSEEEEEEE-SSSSBEEEEEEETTT--EEEEE--SS-B-EEEEEE-TTSSEEEEEETTT--EEEEEPP-

Foldseek 3Di:
DDPPPPDPDPPPDQFPDWDDQDPFWIWTFGDDPVAQGTWIWIAGPVPRDTDTFDDDPDRFDAPDWDADNNNQWIWGQGPPPRDIDIDGGDD

pLDDT: mean 85.37, std 15.5, range [39.88, 97.56]

Sequence (91 aa):
MNNGAAVSLDVNSNASKCAWLNEEEVICGIKNQAQFRDEFYKINTADGSKTSVSTPSINLLTKEITLSRSGGTIYVLNEIDSNLYALRTRQ

Radius of gyration: 14.46 Å; chains: 1; bounding box: 47×33×30 Å